Protein AF-A0A7K2QGF9-F1 (afdb_monomer)

Sequence (113 aa):
PLTTEHDIFTLRRNAKSIAEAAGLDNRDQVRLATALSELGRDLLRPTAMTATFAVQERPATLRVLLRWPDNRAPSPSSLAAVTRLLPQTRYEPAPSALEPASTAITGGRIEIA

Nearest PDB structures (foldseek):
  8qqi-assembly1_A  TM=4.134E-01  e=2.698E+00  Escherichia coli
  8j9t-assembly1_B  TM=3.572E-01  e=3.061E+00  Salmonella enterica subsp. enterica serovar Typhi str. CT18
  4bwp-assembly1_A  TM=4.134E-01  e=5.396E+00  Drosophila melanogaster
  4tma-assembly2_E  TM=3.035E-01  e=2.097E+00  Escherichia coli str. K-12 substr. MC4100
  9ggq-assembly1_A  TM=3.309E-01  e=3.471E+00  Escherichia coli

Foldseek 3Di:
DQADLVVLVVQLVVLLVVCVVLVHDPLLSNLRSVLSSLQSVQPHDNFDKDWDWDFDVVVGDIKIKIWTQDQDDGDPVSQVVSCVSQVQKDKDGFPPPPDDDDPDRRGIMIMGD

pLDDT: mean 90.6, std 12.35, range [49.34, 98.25]

Mean predicted aligned error: 5.03 Å

Structure (mmCIF, N/CA/C/O backbone):
data_AF-A0A7K2QGF9-F1
#
_entry.id   AF-A0A7K2QGF9-F1
#
loop_
_atom_site.group_PDB
_atom_site.id
_atom_site.type_symbol
_atom_site.label_atom_id
_atom_site.label_alt_id
_atom_site.label_comp_id
_atom_site.label_asym_id
_atom_site.label_entity_id
_atom_site.label_seq_id
_atom_site.pdbx_PDB_ins_code
_atom_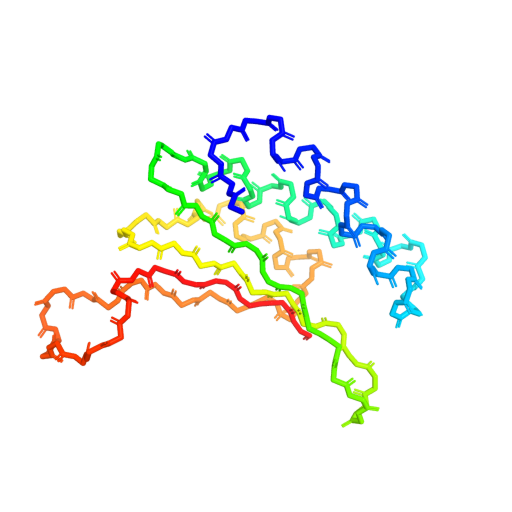site.Cartn_x
_atom_site.Cartn_y
_atom_site.Cartn_z
_atom_site.occupancy
_atom_site.B_iso_or_equiv
_atom_site.auth_seq_id
_atom_site.auth_comp_id
_atom_site.auth_asym_id
_atom_site.auth_atom_id
_atom_site.pdbx_PDB_model_num
ATOM 1 N N . PRO A 1 1 ? -0.804 -5.669 -8.290 1.00 87.75 1 PRO A N 1
ATOM 2 C CA . PRO A 1 1 ? 0.485 -5.200 -8.857 1.00 87.75 1 PRO A CA 1
ATOM 3 C C . PRO A 1 1 ? 0.343 -3.721 -9.229 1.00 87.75 1 PRO A C 1
ATOM 5 O O . PRO A 1 1 ? -0.771 -3.297 -9.512 1.00 87.75 1 PRO A O 1
ATOM 8 N N . LEU A 1 2 ? 1.428 -2.954 -9.165 1.00 93.50 2 LEU A N 1
ATOM 9 C CA . LEU A 1 2 ? 1.482 -1.517 -9.418 1.00 93.50 2 LEU A CA 1
ATOM 10 C C . LEU A 1 2 ? 2.503 -1.284 -10.531 1.00 93.50 2 LEU A C 1
ATOM 12 O O . LEU A 1 2 ? 3.693 -1.558 -10.345 1.00 93.50 2 LEU A O 1
ATOM 16 N N . THR A 1 3 ? 2.019 -0.839 -11.685 1.00 93.00 3 THR A N 1
ATOM 17 C CA . THR A 1 3 ? 2.804 -0.672 -12.921 1.00 93.00 3 THR A CA 1
ATOM 18 C C . THR A 1 3 ? 2.545 0.664 -13.612 1.00 93.00 3 THR A C 1
ATOM 20 O O . THR A 1 3 ? 3.372 1.123 -14.393 1.00 93.00 3 THR A O 1
ATOM 23 N N . THR A 1 4 ? 1.423 1.314 -13.298 1.00 95.19 4 THR A N 1
ATOM 24 C CA . THR A 1 4 ? 0.993 2.586 -13.884 1.00 95.19 4 THR A CA 1
ATOM 25 C C . THR A 1 4 ? 0.607 3.601 -12.809 1.00 95.19 4 THR A C 1
ATOM 27 O O . THR A 1 4 ? 0.354 3.247 -11.657 1.00 95.19 4 THR A O 1
ATOM 30 N N . GLU A 1 5 ? 0.499 4.878 -13.182 1.00 94.12 5 GLU A N 1
ATOM 31 C CA . GLU A 1 5 ? -0.021 5.913 -12.278 1.00 94.12 5 GLU A CA 1
ATOM 32 C C . GLU A 1 5 ? -1.472 5.641 -11.865 1.00 94.12 5 GLU A C 1
ATOM 34 O O . GLU A 1 5 ? -1.849 5.891 -10.719 1.00 94.12 5 GLU A O 1
ATOM 39 N N . HIS A 1 6 ? -2.278 5.068 -12.767 1.00 96.00 6 HIS A N 1
ATOM 40 C CA . HIS A 1 6 ? -3.652 4.661 -12.476 1.00 96.00 6 HIS A CA 1
ATOM 41 C C . HIS A 1 6 ? -3.721 3.656 -11.315 1.00 96.00 6 HIS A C 1
ATOM 43 O O . HIS A 1 6 ? -4.578 3.776 -10.432 1.00 96.00 6 HIS A O 1
ATOM 49 N N . ASP A 1 7 ? -2.768 2.722 -11.252 1.00 96.62 7 ASP A N 1
ATOM 50 C CA . ASP A 1 7 ? -2.671 1.759 -10.153 1.00 96.62 7 ASP A CA 1
ATOM 51 C C . ASP A 1 7 ? -2.420 2.455 -8.809 1.00 96.62 7 ASP A C 1
ATOM 53 O O . ASP A 1 7 ? -2.888 1.981 -7.775 1.00 96.62 7 ASP A O 1
ATOM 57 N N . ILE A 1 8 ? -1.741 3.608 -8.802 1.00 96.88 8 ILE A N 1
ATOM 58 C CA . ILE A 1 8 ? -1.486 4.384 -7.581 1.00 96.88 8 ILE A CA 1
ATOM 59 C C . ILE A 1 8 ? -2.757 5.080 -7.082 1.00 96.88 8 ILE A C 1
ATOM 61 O O . ILE A 1 8 ? -3.009 5.120 -5.875 1.00 96.88 8 ILE A O 1
ATOM 65 N N . PHE A 1 9 ? -3.606 5.581 -7.982 1.00 96.50 9 PHE A N 1
ATOM 66 C CA . PHE A 1 9 ? -4.921 6.106 -7.595 1.00 96.50 9 PHE A CA 1
ATOM 67 C C . PHE A 1 9 ? -5.813 5.004 -7.012 1.00 96.50 9 PHE A C 1
ATOM 69 O O . PHE A 1 9 ? -6.460 5.209 -5.979 1.00 96.50 9 PHE A O 1
ATOM 76 N N . THR A 1 10 ? -5.791 3.818 -7.624 1.00 97.19 10 THR A N 1
ATOM 77 C CA . THR A 1 10 ? -6.499 2.638 -7.113 1.00 97.19 10 THR A CA 1
ATOM 78 C C . THR A 1 10 ? -5.948 2.206 -5.753 1.00 97.19 10 THR A C 1
ATOM 80 O O . THR A 1 10 ? -6.721 2.000 -4.818 1.00 97.19 10 THR A O 1
ATOM 83 N N . LEU A 1 11 ? -4.621 2.174 -5.587 1.00 97.69 11 LEU A N 1
ATOM 84 C CA . LEU A 1 11 ? -3.958 1.897 -4.311 1.00 97.69 11 LEU A CA 1
ATOM 85 C C . LEU A 1 11 ? -4.400 2.874 -3.220 1.00 97.69 11 LEU A C 1
ATOM 87 O O . LEU A 1 11 ? -4.737 2.445 -2.121 1.00 97.69 11 LEU A O 1
ATOM 91 N N . ARG A 1 12 ? -4.450 4.177 -3.522 1.00 98.19 12 ARG A N 1
ATOM 92 C CA . ARG A 1 12 ? -4.901 5.214 -2.583 1.00 98.19 12 ARG A CA 1
ATOM 93 C C . ARG A 1 12 ? -6.336 4.971 -2.118 1.00 98.19 12 ARG A C 1
ATOM 95 O O . ARG A 1 12 ? -6.620 5.102 -0.928 1.00 98.19 12 ARG A O 1
ATOM 102 N N . ARG A 1 13 ? -7.243 4.640 -3.042 1.00 97.75 13 ARG A N 1
ATOM 103 C CA . ARG A 1 13 ? -8.651 4.356 -2.724 1.00 97.75 13 ARG A CA 1
ATOM 104 C C . ARG A 1 13 ? -8.780 3.089 -1.878 1.00 97.75 13 ARG A C 1
ATOM 106 O O . ARG A 1 13 ? -9.463 3.115 -0.857 1.00 97.75 13 ARG A O 1
ATOM 113 N N . ASN A 1 14 ? -8.076 2.027 -2.263 1.00 97.62 14 ASN A N 1
ATOM 114 C CA . ASN A 1 14 ? -8.077 0.757 -1.542 1.00 97.62 14 ASN A CA 1
ATOM 115 C C . ASN A 1 14 ? -7.500 0.917 -0.135 1.00 97.62 14 ASN A C 1
ATOM 117 O O . ASN A 1 14 ? -8.084 0.416 0.814 1.00 97.62 14 ASN A O 1
ATOM 121 N N . ALA A 1 15 ? -6.417 1.679 0.022 1.00 97.38 15 ALA A N 1
ATOM 122 C CA . ALA A 1 15 ? -5.817 1.954 1.321 1.00 97.38 15 ALA A CA 1
ATOM 123 C C . ALA A 1 15 ? -6.805 2.601 2.295 1.00 97.38 15 ALA A C 1
ATOM 125 O O . ALA A 1 15 ? -6.880 2.177 3.442 1.00 97.38 15 ALA A O 1
ATOM 126 N N . LYS A 1 16 ? -7.591 3.586 1.835 1.00 97.38 16 LYS A N 1
ATOM 127 C CA . LYS A 1 16 ? -8.639 4.196 2.665 1.00 97.38 16 LYS A CA 1
ATOM 128 C C . LYS A 1 16 ? -9.709 3.183 3.056 1.00 97.38 16 LYS A C 1
ATOM 130 O O . LYS A 1 16 ? -10.003 3.057 4.234 1.00 97.38 16 LYS A O 1
ATOM 135 N N . SER A 1 17 ? -10.244 2.451 2.079 1.00 97.62 17 SER A N 1
ATOM 136 C CA . SER A 1 17 ? -11.324 1.485 2.313 1.00 97.62 17 SER A CA 1
ATOM 137 C C . SER A 1 17 ? -10.893 0.331 3.226 1.00 97.62 17 SER A C 1
ATOM 139 O O . SER A 1 17 ? -11.651 -0.079 4.096 1.00 97.62 17 SER A O 1
ATOM 141 N N . ILE A 1 18 ? -9.662 -0.162 3.073 1.00 96.75 18 ILE A N 1
ATOM 142 C CA . ILE A 1 18 ? -9.104 -1.223 3.918 1.00 96.75 18 ILE A CA 1
ATOM 143 C C . ILE A 1 18 ? -8.803 -0.693 5.324 1.00 96.75 18 ILE A C 1
ATOM 145 O O . ILE A 1 18 ? -9.092 -1.381 6.295 1.00 96.75 18 ILE A O 1
ATOM 149 N N . ALA A 1 19 ? -8.256 0.520 5.453 1.00 95.94 19 ALA A N 1
ATOM 150 C CA . ALA A 1 19 ? -8.029 1.153 6.752 1.00 95.94 19 ALA A CA 1
ATOM 151 C C . ALA A 1 19 ? -9.339 1.386 7.514 1.00 95.94 19 ALA A C 1
ATOM 153 O O . ALA A 1 19 ? -9.413 1.086 8.701 1.00 95.94 19 ALA A O 1
ATOM 154 N N . GLU A 1 20 ? -10.380 1.848 6.824 1.00 96.31 20 GLU A N 1
ATOM 155 C CA . GLU A 1 20 ? -11.725 1.978 7.381 1.00 96.31 20 GLU A CA 1
ATOM 156 C C . GLU A 1 20 ? -12.270 0.624 7.854 1.00 96.31 20 GLU A C 1
ATOM 158 O O . GLU A 1 20 ? -12.684 0.499 9.004 1.00 96.31 20 GLU A O 1
ATOM 163 N N . ALA A 1 21 ? -12.184 -0.416 7.017 1.00 94.56 21 ALA A N 1
ATOM 164 C CA . ALA A 1 21 ? -12.611 -1.769 7.378 1.00 94.56 21 ALA A CA 1
ATOM 165 C C . ALA A 1 21 ? -11.797 -2.376 8.538 1.00 94.56 21 ALA A C 1
ATOM 167 O O . ALA A 1 21 ? -12.314 -3.197 9.291 1.00 94.56 21 ALA A O 1
ATOM 168 N N . ALA A 1 22 ? -10.537 -1.965 8.698 1.00 93.69 22 ALA A N 1
ATOM 169 C CA . ALA A 1 22 ? -9.671 -2.353 9.809 1.00 93.69 22 ALA A CA 1
ATOM 170 C C . ALA A 1 22 ? -9.889 -1.509 11.084 1.00 93.69 22 ALA A C 1
ATOM 172 O O . ALA A 1 22 ? -9.218 -1.748 12.086 1.00 93.69 22 ALA A O 1
ATOM 173 N N . GLY A 1 23 ? -10.815 -0.542 11.069 1.00 94.31 23 GLY A N 1
ATOM 174 C CA . GLY A 1 23 ? -11.183 0.269 12.232 1.00 94.31 23 GLY A CA 1
ATOM 175 C C . GLY A 1 23 ? -10.286 1.482 12.495 1.00 94.31 23 GLY A C 1
ATOM 176 O O . GLY A 1 23 ? -10.358 2.056 13.581 1.00 94.31 23 GLY A O 1
ATOM 177 N N . LEU A 1 24 ? -9.445 1.889 11.536 1.00 94.62 24 LEU A N 1
ATOM 178 C CA . LEU A 1 24 ? -8.635 3.105 11.661 1.00 94.62 24 LEU A CA 1
ATOM 179 C C . LEU A 1 24 ? -9.524 4.347 11.542 1.00 94.62 24 LEU A C 1
ATOM 181 O O . LEU A 1 24 ? -10.462 4.386 10.740 1.00 94.62 24 LEU A O 1
ATOM 185 N N . ASP A 1 25 ? -9.183 5.399 12.285 1.00 96.44 25 ASP A N 1
ATOM 186 C CA . ASP A 1 25 ? -9.875 6.679 12.180 1.00 96.44 25 ASP A CA 1
ATOM 187 C C . ASP A 1 25 ? -9.618 7.372 10.825 1.00 96.44 25 ASP A C 1
ATOM 189 O O . ASP A 1 25 ? -8.713 7.020 10.061 1.00 96.44 25 ASP A O 1
ATOM 193 N N . ASN A 1 26 ? -10.415 8.395 10.501 1.00 96.69 26 ASN A N 1
ATOM 194 C CA . ASN A 1 26 ? -10.294 9.096 9.221 1.00 96.69 26 ASN A CA 1
ATOM 195 C C . ASN A 1 26 ? -8.907 9.732 9.006 1.00 96.69 26 ASN A C 1
ATOM 197 O O . ASN A 1 26 ? -8.410 9.790 7.877 1.00 96.69 26 ASN A O 1
ATOM 201 N N . ARG A 1 27 ? -8.261 10.197 10.080 1.00 96.88 27 ARG A N 1
ATOM 202 C CA . ARG A 1 27 ? -6.945 10.833 10.009 1.00 96.88 27 ARG A CA 1
ATOM 203 C C . ARG A 1 27 ? -5.887 9.805 9.620 1.00 96.88 27 ARG A C 1
ATOM 205 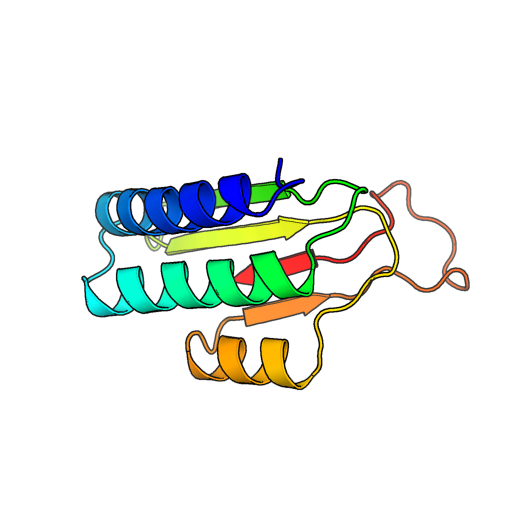O O . ARG A 1 27 ? -5.070 10.084 8.739 1.00 96.88 27 ARG A O 1
ATOM 212 N N . ASP A 1 28 ? -5.932 8.623 10.212 1.00 96.19 28 ASP A N 1
ATOM 213 C CA . ASP A 1 28 ? -5.015 7.526 9.931 1.00 96.19 28 ASP A CA 1
ATOM 214 C C . ASP A 1 28 ? -5.284 6.895 8.561 1.00 96.19 28 ASP A C 1
ATOM 216 O O . ASP A 1 28 ? -4.336 6.627 7.819 1.00 96.19 28 ASP A O 1
ATOM 220 N N . GLN A 1 29 ? -6.547 6.807 8.131 1.00 97.50 29 GLN A N 1
ATOM 221 C CA . GLN A 1 29 ? -6.898 6.453 6.748 1.00 97.50 29 GLN A CA 1
ATOM 222 C C . GLN A 1 29 ? -6.256 7.416 5.732 1.00 97.50 29 GLN A C 1
ATOM 224 O O . GLN A 1 29 ? -5.678 6.991 4.725 1.00 97.50 29 GLN A O 1
ATOM 229 N N . VAL A 1 30 ? -6.337 8.733 5.971 1.00 97.88 30 VAL A N 1
ATOM 230 C CA . VAL A 1 30 ? -5.750 9.753 5.083 1.00 97.88 30 VAL A CA 1
ATOM 231 C C . VAL A 1 30 ? -4.222 9.696 5.095 1.00 97.88 30 VAL A C 1
ATOM 233 O O . VAL A 1 30 ? -3.610 9.825 4.028 1.00 97.88 30 VAL A O 1
ATOM 236 N N . ARG A 1 31 ? -3.602 9.475 6.260 1.00 97.75 31 ARG A N 1
ATOM 237 C CA . ARG A 1 31 ? -2.147 9.298 6.393 1.00 97.75 31 ARG A CA 1
ATOM 238 C C . ARG A 1 31 ? -1.661 8.086 5.610 1.00 97.75 31 ARG A C 1
ATOM 240 O O . ARG A 1 31 ? -0.763 8.246 4.785 1.00 97.75 31 ARG A O 1
ATOM 247 N N . LEU A 1 32 ? -2.294 6.923 5.787 1.00 98.06 32 LEU A N 1
ATOM 248 C CA . LEU A 1 32 ? -1.939 5.696 5.072 1.00 98.06 32 LEU A CA 1
ATOM 249 C C . LEU A 1 32 ? -2.070 5.869 3.559 1.00 98.06 32 LEU A C 1
ATOM 251 O O . LEU A 1 32 ? -1.132 5.604 2.809 1.00 98.06 32 LEU A O 1
ATOM 255 N N . ALA A 1 33 ? -3.209 6.382 3.100 1.00 98.00 33 ALA A N 1
ATOM 256 C CA . ALA A 1 33 ? -3.447 6.602 1.679 1.00 98.00 33 ALA A CA 1
ATOM 257 C C . ALA A 1 33 ? -2.445 7.593 1.063 1.00 98.00 33 ALA A C 1
ATOM 259 O O . ALA A 1 33 ? -2.050 7.441 -0.094 1.00 98.00 33 ALA A O 1
ATOM 260 N N . THR A 1 34 ? -2.026 8.605 1.826 1.00 98.25 34 THR A N 1
ATOM 261 C CA . THR A 1 34 ? -1.010 9.574 1.399 1.00 98.25 34 THR A CA 1
ATOM 262 C C . THR A 1 34 ? 0.362 8.932 1.319 1.00 98.25 34 THR A C 1
ATOM 264 O O . THR A 1 34 ? 0.959 8.978 0.250 1.00 98.25 34 THR A O 1
ATOM 267 N N . ALA A 1 35 ? 0.803 8.242 2.371 1.00 98.12 35 ALA A N 1
ATOM 268 C CA . ALA A 1 35 ? 2.075 7.530 2.381 1.00 98.12 35 ALA A CA 1
ATOM 269 C C . ALA A 1 35 ? 2.211 6.552 1.203 1.00 98.12 35 ALA A C 1
ATOM 271 O O . ALA A 1 35 ? 3.209 6.573 0.487 1.00 98.12 35 ALA A O 1
ATOM 272 N N . LEU A 1 36 ? 1.176 5.749 0.944 1.00 98.19 36 LEU A N 1
ATOM 273 C CA . LEU A 1 36 ? 1.188 4.787 -0.160 1.00 98.19 36 LEU A CA 1
ATOM 274 C C . LEU A 1 36 ? 1.142 5.450 -1.541 1.00 98.19 36 LEU A C 1
ATOM 276 O O . LEU A 1 36 ? 1.679 4.891 -2.492 1.00 98.19 36 LEU A O 1
ATOM 280 N N . SER A 1 37 ? 0.539 6.636 -1.667 1.00 97.94 37 SER A N 1
ATOM 281 C CA . SER A 1 37 ? 0.581 7.393 -2.926 1.00 97.94 37 SER A CA 1
ATOM 282 C C . SER A 1 37 ? 1.976 7.957 -3.193 1.00 97.94 37 SER A C 1
ATOM 284 O O . SER A 1 37 ? 2.445 7.895 -4.325 1.00 97.94 37 SER A O 1
ATOM 286 N N . GLU A 1 38 ? 2.634 8.489 -2.161 1.00 98.06 38 GLU A N 1
ATOM 287 C CA . GLU A 1 38 ? 3.986 9.049 -2.266 1.00 98.06 38 GLU A CA 1
ATOM 288 C C . GLU A 1 38 ? 5.009 7.956 -2.599 1.00 98.06 38 GLU A C 1
ATOM 290 O O . GLU A 1 38 ? 5.671 8.040 -3.633 1.00 98.06 38 GLU A O 1
ATOM 295 N N . LEU A 1 39 ? 5.052 6.870 -1.813 1.00 97.62 39 LEU A N 1
ATOM 296 C CA . LEU A 1 39 ? 5.917 5.716 -2.100 1.00 97.62 39 LEU A CA 1
ATOM 297 C C . LEU A 1 39 ? 5.580 5.078 -3.448 1.00 97.62 39 LEU A C 1
ATOM 299 O 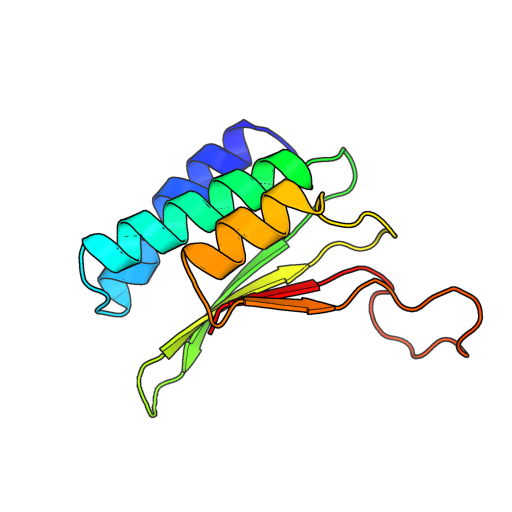O . LEU A 1 39 ? 6.472 4.698 -4.201 1.00 97.62 39 LEU A O 1
ATOM 303 N N . GLY A 1 40 ? 4.285 4.977 -3.755 1.00 96.44 40 GLY A N 1
ATOM 304 C CA . GLY A 1 40 ? 3.775 4.452 -5.012 1.00 96.44 40 GLY A CA 1
ATOM 305 C C . GLY A 1 40 ? 4.358 5.169 -6.223 1.00 96.44 40 GLY A C 1
ATOM 306 O O . GLY A 1 40 ? 4.849 4.504 -7.127 1.00 96.44 40 GLY A O 1
ATOM 307 N N . ARG A 1 41 ? 4.339 6.507 -6.221 1.00 96.44 41 ARG A N 1
ATOM 308 C CA . ARG A 1 41 ? 4.878 7.346 -7.307 1.00 96.44 41 ARG A CA 1
ATOM 309 C C . ARG A 1 41 ? 6.397 7.288 -7.382 1.00 96.44 41 ARG A C 1
ATOM 311 O O . ARG A 1 41 ? 6.948 7.110 -8.462 1.00 96.44 41 ARG A O 1
ATOM 318 N N . ASP A 1 42 ? 7.062 7.409 -6.240 1.00 97.12 42 ASP A N 1
ATOM 319 C CA . ASP A 1 42 ? 8.524 7.434 -6.139 1.00 97.12 42 ASP A CA 1
ATOM 320 C C . ASP A 1 42 ? 9.156 6.124 -6.657 1.00 97.12 42 ASP A C 1
ATOM 322 O O . ASP A 1 42 ? 10.132 6.132 -7.418 1.00 97.12 42 ASP A O 1
ATOM 326 N N . LEU A 1 43 ? 8.523 4.988 -6.341 1.00 95.56 43 LEU A N 1
ATOM 327 C CA . LEU A 1 43 ? 8.975 3.643 -6.710 1.00 95.56 43 LEU A CA 1
ATOM 328 C C . LEU A 1 43 ? 8.376 3.109 -8.024 1.00 95.56 43 LEU A C 1
ATOM 330 O O . LEU A 1 43 ? 8.718 1.994 -8.426 1.00 95.56 43 LEU A O 1
ATOM 334 N N . LEU A 1 44 ? 7.494 3.853 -8.704 1.00 95.06 44 LEU A N 1
ATOM 335 C CA . LEU A 1 44 ? 6.826 3.374 -9.918 1.00 95.06 44 LEU A CA 1
ATOM 336 C C . LEU A 1 44 ? 7.823 3.203 -11.068 1.00 95.06 44 LEU A C 1
ATOM 338 O O . LEU A 1 44 ? 8.490 4.154 -11.470 1.00 95.06 44 LEU A O 1
ATOM 342 N N . ARG A 1 45 ? 7.917 1.996 -11.624 1.00 92.19 45 ARG A N 1
ATOM 343 C CA . ARG A 1 45 ? 8.761 1.653 -12.780 1.00 92.19 45 ARG A CA 1
ATOM 344 C C . ARG A 1 45 ? 8.050 0.580 -13.619 1.00 92.19 45 ARG A C 1
ATOM 346 O O . ARG A 1 45 ? 7.106 -0.029 -13.113 1.00 92.19 45 ARG A O 1
ATOM 353 N N . PRO A 1 46 ? 8.522 0.278 -14.846 1.00 88.19 46 PRO A N 1
ATOM 354 C CA . PRO A 1 46 ? 7.985 -0.832 -15.640 1.00 88.19 46 PRO A CA 1
ATOM 355 C C . PRO A 1 46 ? 8.007 -2.179 -14.897 1.00 88.19 46 PRO A C 1
ATOM 357 O O . PRO A 1 46 ? 7.084 -2.979 -15.025 1.00 88.19 46 PRO A O 1
ATOM 360 N N . THR A 1 47 ? 9.030 -2.415 -14.069 1.00 90.06 47 THR A N 1
ATOM 361 C CA . THR A 1 47 ? 9.093 -3.579 -13.177 1.00 90.06 47 THR A CA 1
ATOM 362 C C . THR A 1 47 ? 8.088 -3.433 -12.032 1.00 90.06 47 THR A C 1
ATOM 364 O O . THR A 1 47 ? 8.211 -2.527 -11.201 1.00 90.06 47 THR A O 1
ATOM 367 N N . ALA A 1 48 ? 7.122 -4.350 -11.950 1.00 90.19 48 ALA A N 1
ATOM 368 C CA . ALA A 1 48 ? 5.989 -4.253 -11.033 1.00 90.19 48 ALA A CA 1
ATOM 369 C C . ALA A 1 48 ? 6.383 -4.210 -9.543 1.00 90.19 48 ALA A C 1
ATOM 371 O O . ALA A 1 48 ? 7.253 -4.948 -9.079 1.00 90.19 48 ALA A O 1
ATOM 372 N N . MET A 1 49 ? 5.675 -3.376 -8.778 1.00 94.75 49 MET A N 1
ATOM 373 C CA . MET A 1 49 ? 5.636 -3.410 -7.310 1.00 94.75 49 MET A CA 1
ATOM 374 C C . MET A 1 49 ? 4.334 -4.070 -6.841 1.00 94.75 49 MET A C 1
ATOM 376 O O . MET A 1 49 ? 3.311 -3.990 -7.514 1.00 94.75 49 MET A O 1
ATOM 380 N N . THR A 1 50 ? 4.329 -4.708 -5.676 1.00 96.12 50 THR A N 1
ATOM 381 C CA . THR A 1 50 ? 3.113 -5.249 -5.053 1.00 96.12 50 THR A CA 1
ATOM 382 C C . THR A 1 50 ? 2.880 -4.582 -3.708 1.00 96.12 50 THR A C 1
ATOM 384 O O . THR A 1 50 ? 3.821 -4.432 -2.936 1.00 96.12 50 THR A O 1
ATOM 387 N N . ALA A 1 51 ? 1.629 -4.206 -3.438 1.00 97.06 51 ALA A N 1
ATOM 388 C CA . ALA A 1 51 ? 1.158 -3.791 -2.124 1.00 97.06 51 ALA A CA 1
ATOM 389 C C . ALA A 1 51 ? 0.272 -4.894 -1.541 1.00 97.06 51 ALA A C 1
ATOM 391 O O . ALA A 1 51 ? -0.729 -5.266 -2.156 1.00 97.06 51 ALA A O 1
ATOM 392 N N . THR A 1 52 ? 0.633 -5.393 -0.365 1.00 97.50 52 THR A N 1
ATOM 393 C CA . THR A 1 52 ? -0.139 -6.392 0.376 1.00 97.50 52 THR A CA 1
ATOM 394 C C . THR A 1 52 ? -0.649 -5.771 1.665 1.00 97.50 52 THR A C 1
ATOM 396 O O . THR A 1 52 ? 0.131 -5.197 2.420 1.00 97.50 52 THR A O 1
ATOM 399 N N . PHE A 1 53 ? -1.945 -5.916 1.925 1.00 96.75 53 PHE A N 1
ATOM 400 C CA . PHE A 1 53 ? -2.586 -5.497 3.168 1.00 96.75 53 PHE A CA 1
ATOM 401 C C . PHE A 1 53 ? -2.893 -6.739 4.001 1.00 96.75 53 PHE A C 1
ATOM 403 O O . PHE A 1 53 ? -3.405 -7.724 3.471 1.00 96.75 53 PHE A O 1
ATOM 410 N N . ALA A 1 54 ? -2.577 -6.700 5.288 1.00 95.62 54 ALA A N 1
ATOM 411 C CA . ALA A 1 54 ? -2.877 -7.772 6.225 1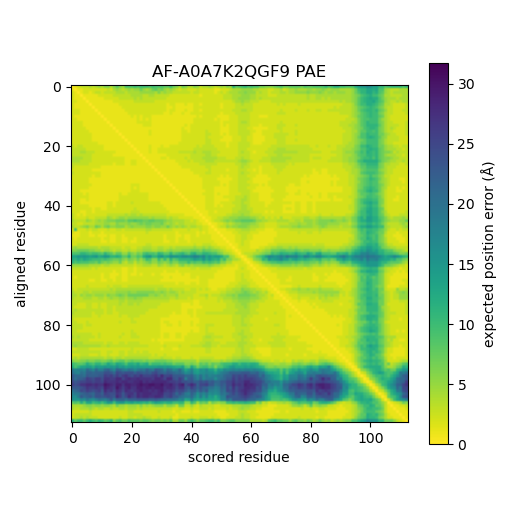.00 95.62 54 ALA A CA 1
ATOM 412 C C . ALA A 1 54 ? -3.392 -7.176 7.532 1.00 95.62 54 ALA A C 1
ATOM 414 O O . ALA A 1 54 ? -2.785 -6.253 8.068 1.00 95.62 54 ALA A O 1
ATOM 415 N N . VAL A 1 55 ? -4.483 -7.725 8.058 1.00 92.06 55 VAL A N 1
ATOM 416 C CA . VAL A 1 55 ? -4.975 -7.396 9.397 1.00 92.06 55 VAL A CA 1
ATOM 417 C C . VAL A 1 55 ? -4.499 -8.491 10.343 1.00 92.06 55 VAL A C 1
ATOM 419 O O . VAL A 1 55 ? -4.753 -9.669 10.103 1.00 92.06 55 VAL A O 1
ATOM 422 N N . GLN A 1 56 ? -3.765 -8.118 11.386 1.00 88.50 56 GLN A N 1
ATOM 423 C CA . GLN A 1 56 ? -3.441 -9.027 12.486 1.00 88.50 56 GLN A CA 1
ATOM 424 C C . GLN A 1 56 ? -4.524 -8.887 13.546 1.00 88.50 56 GLN A C 1
ATOM 426 O O . GLN A 1 56 ? -4.902 -7.767 13.848 1.00 88.50 56 GLN A O 1
ATOM 431 N N . GLU A 1 57 ? -5.032 -9.984 14.104 1.00 81.62 57 GLU A N 1
ATOM 432 C CA . GLU A 1 57 ? -6.235 -9.942 14.950 1.00 81.62 57 GLU A CA 1
ATOM 433 C C . GLU A 1 57 ? -5.972 -9.550 16.415 1.00 81.62 57 GLU A C 1
ATOM 435 O O . GLU A 1 57 ? -6.909 -9.180 17.121 1.00 81.62 57 GLU A O 1
ATOM 440 N N . ARG A 1 58 ? -4.730 -9.654 16.918 1.00 79.88 58 ARG A N 1
ATOM 441 C CA . ARG A 1 58 ? -4.422 -9.459 18.351 1.00 79.88 58 ARG A CA 1
ATOM 442 C C . ARG A 1 58 ? -3.035 -8.835 18.589 1.00 79.88 58 ARG A C 1
ATOM 444 O O . ARG A 1 58 ? -2.053 -9.575 18.594 1.00 79.88 58 ARG A O 1
ATOM 451 N N . PRO A 1 59 ? -2.948 -7.519 18.863 1.00 79.38 59 PRO A N 1
ATOM 452 C CA . PRO A 1 59 ? -4.005 -6.514 18.691 1.00 79.38 59 PRO A CA 1
ATOM 453 C C . PRO A 1 59 ? -4.379 -6.324 17.211 1.00 79.38 59 PRO A C 1
ATOM 455 O O . PRO A 1 59 ? -3.568 -6.611 16.329 1.00 79.38 59 PRO A O 1
ATOM 458 N N . ALA A 1 60 ? -5.594 -5.820 16.956 1.00 83.50 60 ALA A N 1
ATOM 459 C CA . ALA A 1 60 ? -6.058 -5.454 15.619 1.00 83.50 60 ALA A CA 1
ATOM 460 C C . ALA A 1 60 ? -5.120 -4.404 14.996 1.00 83.50 60 ALA A C 1
ATOM 462 O O . ALA A 1 60 ? -5.163 -3.237 15.379 1.00 83.50 60 ALA A O 1
ATOM 463 N N . THR A 1 61 ? -4.245 -4.815 14.076 1.00 90.38 61 THR A N 1
ATOM 464 C CA . THR A 1 61 ? -3.286 -3.914 13.412 1.00 90.38 61 THR A CA 1
ATOM 465 C C . THR A 1 61 ? -3.297 -4.133 11.908 1.00 90.38 61 THR A C 1
ATOM 467 O O . THR A 1 61 ? -3.229 -5.267 11.426 1.00 90.38 61 THR A O 1
ATOM 470 N N . LEU A 1 62 ? -3.395 -3.036 11.155 1.00 95.19 62 LEU A N 1
ATOM 471 C CA . LEU A 1 62 ? -3.285 -3.060 9.703 1.00 95.19 62 LEU A CA 1
ATOM 472 C C . LEU A 1 62 ? -1.814 -2.943 9.309 1.00 95.19 62 LEU A C 1
ATOM 474 O O . LEU A 1 62 ? -1.221 -1.874 9.416 1.00 95.19 62 LEU A O 1
ATOM 478 N N . ARG A 1 63 ? -1.255 -4.032 8.788 1.00 96.00 63 ARG A N 1
ATOM 479 C CA . ARG A 1 63 ? 0.073 -4.051 8.184 1.00 96.00 63 ARG A CA 1
ATOM 480 C C . ARG A 1 63 ? -0.028 -3.880 6.675 1.00 96.00 63 ARG A C 1
ATOM 482 O O . ARG A 1 63 ? -0.779 -4.598 6.012 1.00 96.00 63 ARG A O 1
ATOM 489 N N . VAL A 1 64 ? 0.788 -2.990 6.123 1.00 97.56 64 VAL A N 1
ATOM 490 C CA . VAL A 1 64 ? 0.971 -2.835 4.678 1.00 97.56 64 VAL A CA 1
ATOM 491 C C . VAL A 1 64 ? 2.409 -3.143 4.301 1.00 97.56 64 VAL A C 1
ATOM 493 O O . VAL A 1 64 ? 3.342 -2.632 4.911 1.00 97.56 64 VAL A O 1
ATOM 496 N N . LEU A 1 65 ? 2.578 -3.977 3.279 1.00 97.12 65 LEU A N 1
ATOM 497 C CA . LEU A 1 65 ? 3.870 -4.396 2.761 1.00 97.12 65 LEU A CA 1
ATOM 498 C C . LEU A 1 65 ? 3.970 -4.040 1.278 1.00 97.12 65 LEU A C 1
ATOM 500 O O . LEU A 1 65 ? 3.252 -4.604 0.450 1.00 97.12 65 LEU A O 1
ATOM 504 N N . LEU A 1 66 ? 4.878 -3.125 0.948 1.00 96.88 66 LEU A N 1
ATOM 505 C CA . LEU A 1 66 ? 5.310 -2.858 -0.419 1.00 96.88 66 LEU A CA 1
ATOM 506 C C . LEU A 1 66 ? 6.533 -3.718 -0.731 1.00 96.88 66 LEU A C 1
ATOM 508 O O . LEU A 1 66 ? 7.493 -3.721 0.037 1.00 96.88 66 LEU A O 1
ATOM 512 N N . ARG A 1 67 ? 6.509 -4.437 -1.855 1.00 95.56 67 ARG A N 1
ATOM 513 C CA . ARG A 1 67 ? 7.635 -5.248 -2.341 1.00 95.56 67 ARG A CA 1
ATOM 514 C C . ARG A 1 67 ? 7.847 -5.071 -3.827 1.00 95.56 67 ARG A C 1
ATOM 516 O O . ARG A 1 67 ? 6.886 -5.057 -4.597 1.00 95.56 67 ARG A O 1
ATOM 523 N N . TRP A 1 68 ? 9.103 -5.012 -4.229 1.00 94.25 68 TRP A N 1
ATOM 524 C CA . TRP A 1 68 ? 9.522 -4.977 -5.624 1.00 94.25 68 TRP A CA 1
ATOM 525 C C . TRP A 1 68 ? 10.764 -5.855 -5.810 1.00 94.25 68 TRP A C 1
ATOM 527 O O . TRP A 1 68 ? 11.400 -6.189 -4.815 1.00 94.25 68 TRP A O 1
ATOM 537 N N . PRO A 1 69 ? 11.079 -6.298 -7.039 1.00 90.75 69 PRO A N 1
ATOM 538 C CA . PRO A 1 69 ? 12.129 -7.293 -7.265 1.00 90.75 69 PRO A CA 1
ATOM 539 C C . PRO A 1 69 ? 13.497 -6.710 -7.654 1.00 90.75 69 PRO A C 1
ATOM 541 O O . PRO A 1 69 ? 14.454 -7.467 -7.729 1.00 90.75 69 PRO A O 1
ATOM 544 N N . ASP A 1 70 ? 13.597 -5.411 -7.944 1.00 88.69 70 ASP A N 1
ATOM 545 C CA . ASP A 1 70 ? 14.846 -4.758 -8.353 1.00 88.69 70 ASP A CA 1
ATOM 546 C C . ASP A 1 70 ? 15.505 -3.971 -7.199 1.00 88.69 70 ASP A C 1
ATOM 548 O O . ASP A 1 70 ? 15.019 -3.939 -6.065 1.00 88.69 70 ASP A O 1
ATOM 552 N N . ASN A 1 71 ? 16.646 -3.343 -7.490 1.00 88.94 71 ASN A N 1
ATOM 553 C CA . ASN A 1 71 ? 17.467 -2.612 -6.523 1.00 88.94 71 ASN A CA 1
ATOM 554 C C . ASN A 1 71 ? 17.042 -1.147 -6.326 1.00 88.94 71 ASN A C 1
ATOM 556 O O . ASN A 1 71 ? 17.802 -0.367 -5.745 1.00 88.94 71 ASN A O 1
ATOM 560 N N . ARG A 1 72 ? 15.864 -0.738 -6.821 1.00 91.31 72 ARG A N 1
ATOM 561 C CA . ARG A 1 72 ? 15.399 0.636 -6.603 1.00 91.31 72 ARG A CA 1
ATOM 562 C C . ARG A 1 72 ? 15.168 0.877 -5.114 1.00 91.31 72 ARG A C 1
ATOM 564 O O . ARG A 1 72 ? 14.743 -0.014 -4.380 1.00 91.31 72 ARG A O 1
ATOM 571 N N . ALA A 1 73 ? 15.421 2.106 -4.698 1.00 93.56 73 ALA A N 1
ATOM 572 C CA . ALA A 1 73 ? 15.205 2.580 -3.343 1.00 93.56 73 ALA A CA 1
ATOM 573 C C . ALA A 1 73 ? 14.252 3.780 -3.379 1.00 93.56 73 ALA A C 1
ATOM 575 O O . ALA A 1 73 ? 14.259 4.515 -4.373 1.00 93.56 73 ALA A O 1
ATOM 576 N N . PRO A 1 74 ? 13.451 4.002 -2.323 1.00 95.56 74 PRO A N 1
ATOM 577 C CA . PRO A 1 74 ? 12.721 5.250 -2.192 1.00 95.56 74 PRO A CA 1
ATOM 578 C C . PRO A 1 74 ? 13.717 6.409 -2.081 1.00 95.56 74 PRO A C 1
ATOM 580 O O . PRO A 1 74 ? 14.792 6.269 -1.487 1.00 95.56 74 PRO A O 1
ATOM 583 N N . SER A 1 75 ? 13.366 7.566 -2.629 1.00 96.88 75 SER A N 1
ATOM 584 C CA . SER A 1 75 ? 14.154 8.774 -2.426 1.00 96.88 75 SER A CA 1
ATOM 585 C C . SER A 1 75 ? 14.198 9.137 -0.930 1.00 96.88 75 SER A C 1
ATOM 587 O O . SER A 1 75 ? 13.211 8.934 -0.211 1.00 96.88 75 SER A O 1
ATOM 589 N N . PRO A 1 76 ? 15.313 9.702 -0.419 1.00 96.56 76 PRO A N 1
ATOM 590 C CA . PRO A 1 76 ? 15.425 10.050 1.000 1.00 96.56 76 PRO A CA 1
ATOM 591 C C . PRO A 1 76 ? 14.321 10.998 1.486 1.00 96.56 76 PRO A C 1
ATOM 593 O O . PRO A 1 76 ? 13.848 10.876 2.614 1.00 96.56 76 PRO A O 1
ATOM 596 N N . SER A 1 77 ? 13.880 11.924 0.630 1.00 97.06 77 SER A N 1
ATOM 597 C CA . SER A 1 77 ? 12.787 12.855 0.920 1.00 97.06 77 SER A CA 1
ATOM 598 C C . SER A 1 77 ? 11.431 12.156 1.023 1.00 97.06 77 SER A C 1
ATOM 600 O O . SER A 1 77 ? 10.684 12.437 1.960 1.00 97.06 77 SER A O 1
ATOM 602 N N . SER A 1 78 ? 11.127 11.234 0.104 1.00 97.06 78 SER A N 1
ATOM 603 C CA . SER A 1 78 ? 9.906 10.419 0.117 1.00 97.06 78 SER A CA 1
ATOM 604 C C . SER A 1 78 ? 9.836 9.564 1.382 1.00 97.06 78 SER A C 1
ATOM 606 O O . SER A 1 78 ? 8.862 9.642 2.136 1.00 97.06 78 SER A O 1
ATOM 608 N N . LEU A 1 79 ? 10.918 8.838 1.689 1.00 97.69 79 LEU A N 1
ATOM 609 C CA . LEU A 1 79 ? 10.997 8.012 2.891 1.00 97.69 79 LEU A CA 1
ATOM 610 C C . LEU A 1 79 ? 10.845 8.858 4.165 1.00 97.69 79 LEU A C 1
ATOM 612 O O . LEU A 1 79 ? 10.044 8.519 5.031 1.00 97.69 79 LEU A O 1
ATOM 616 N N . ALA A 1 80 ? 11.534 10.000 4.262 1.00 97.75 80 ALA A N 1
ATOM 617 C CA . ALA A 1 80 ? 11.417 10.894 5.415 1.00 97.75 80 ALA A CA 1
ATOM 618 C C . ALA A 1 80 ? 10.002 11.477 5.581 1.00 97.75 80 ALA A C 1
ATOM 620 O O . ALA A 1 80 ? 9.495 11.574 6.702 1.00 97.75 80 ALA A O 1
ATOM 621 N N . ALA A 1 81 ? 9.345 11.860 4.481 1.00 97.00 81 ALA A N 1
ATOM 622 C CA . ALA A 1 81 ? 7.976 12.366 4.510 1.00 97.00 81 ALA A CA 1
ATOM 623 C C . ALA A 1 81 ? 6.991 11.300 5.010 1.00 97.00 81 ALA A C 1
ATOM 625 O O . ALA A 1 81 ? 6.133 11.601 5.843 1.00 97.00 81 ALA A O 1
ATOM 626 N N . VAL A 1 82 ? 7.148 10.058 4.551 1.00 98.00 82 VAL A N 1
ATOM 627 C CA . VAL A 1 82 ? 6.312 8.924 4.957 1.00 98.00 82 VAL A CA 1
ATOM 628 C C . VAL A 1 82 ? 6.548 8.556 6.417 1.00 98.00 82 VAL A C 1
ATOM 630 O O . VAL A 1 82 ? 5.578 8.463 7.163 1.00 98.00 82 VAL A O 1
ATOM 633 N N . THR A 1 83 ? 7.800 8.446 6.866 1.00 97.81 83 THR A N 1
ATOM 634 C CA . THR A 1 83 ? 8.122 8.149 8.272 1.00 97.81 83 THR A CA 1
ATOM 635 C C . THR A 1 83 ? 7.598 9.231 9.219 1.00 97.81 83 THR A C 1
ATOM 637 O O . THR A 1 83 ? 7.161 8.931 10.324 1.00 97.81 83 THR A O 1
ATOM 640 N N . ARG A 1 84 ? 7.551 10.500 8.790 1.00 97.56 84 ARG A N 1
ATOM 641 C CA . ARG A 1 84 ? 6.914 11.569 9.578 1.00 97.56 84 ARG A CA 1
ATOM 642 C C . ARG A 1 84 ? 5.392 11.406 9.683 1.00 97.56 84 ARG A C 1
ATOM 644 O O . ARG A 1 84 ? 4.809 11.812 10.686 1.00 97.56 84 ARG A O 1
ATOM 651 N N . LEU A 1 85 ? 4.740 10.865 8.651 1.00 96.38 85 LEU A N 1
ATOM 652 C CA . LEU A 1 85 ? 3.296 10.603 8.654 1.00 96.38 85 LEU A CA 1
ATOM 653 C C . LEU A 1 85 ? 2.935 9.329 9.428 1.00 96.38 85 LEU A C 1
ATOM 655 O O . LEU A 1 85 ? 1.906 9.313 10.102 1.00 96.38 85 LEU A O 1
ATOM 659 N N . LEU A 1 86 ? 3.764 8.292 9.305 1.00 97.12 86 LEU A N 1
ATOM 660 C CA . LEU A 1 86 ? 3.583 6.948 9.852 1.00 97.12 86 LEU A CA 1
ATOM 661 C C . LEU A 1 86 ? 4.923 6.487 10.457 1.00 97.12 86 LEU A C 1
ATOM 663 O O . LEU A 1 86 ? 5.719 5.842 9.763 1.00 97.12 86 LEU A O 1
ATOM 667 N N . PRO A 1 87 ? 5.205 6.833 11.728 1.00 96.44 87 PRO A N 1
ATOM 668 C CA . PRO A 1 87 ? 6.487 6.553 12.387 1.00 96.44 87 PRO A CA 1
ATOM 669 C C . PRO A 1 87 ? 6.891 5.077 12.413 1.00 96.44 87 PRO A C 1
ATOM 671 O O . PRO A 1 87 ? 8.073 4.760 12.485 1.00 96.44 87 PRO A O 1
ATOM 674 N N . GLN A 1 88 ? 5.921 4.174 12.306 1.00 94.38 88 GLN A N 1
ATOM 675 C CA . GLN A 1 88 ? 6.117 2.730 12.209 1.00 94.38 88 GLN A CA 1
ATOM 676 C C . GLN A 1 88 ? 6.614 2.227 10.838 1.00 94.38 88 GLN A C 1
ATOM 678 O O . GLN A 1 88 ? 6.639 1.022 10.590 1.00 94.38 88 GLN A O 1
ATOM 683 N N . THR A 1 89 ? 6.984 3.124 9.922 1.00 97.44 89 THR A N 1
ATOM 684 C CA . THR A 1 89 ? 7.506 2.749 8.602 1.00 97.44 89 THR A CA 1
ATOM 685 C C . THR A 1 89 ? 8.908 2.152 8.724 1.00 97.44 89 THR A C 1
ATOM 687 O O . THR A 1 89 ? 9.822 2.784 9.252 1.00 97.44 89 THR A O 1
ATOM 690 N N . ARG A 1 90 ? 9.103 0.950 8.179 1.00 96.50 90 ARG A N 1
ATOM 691 C CA . ARG A 1 90 ? 10.393 0.257 8.097 1.00 96.50 90 ARG A CA 1
ATOM 692 C C . ARG A 1 90 ? 10.751 0.008 6.641 1.00 96.50 90 ARG A C 1
ATOM 694 O O . ARG A 1 90 ? 9.977 -0.606 5.914 1.00 96.50 90 ARG A O 1
ATOM 701 N N . TYR A 1 91 ? 11.924 0.471 6.224 1.00 95.62 91 TYR A N 1
ATOM 702 C CA . TYR A 1 91 ? 12.482 0.200 4.902 1.00 95.62 91 TYR A CA 1
ATOM 703 C C . TYR A 1 91 ? 13.628 -0.800 5.022 1.00 95.62 91 TYR A C 1
ATOM 705 O O . TYR A 1 91 ? 14.547 -0.598 5.813 1.00 95.62 91 TYR A O 1
ATOM 713 N N . GLU A 1 92 ? 13.584 -1.845 4.206 1.00 92.81 92 GLU A N 1
ATOM 714 C CA . GLU A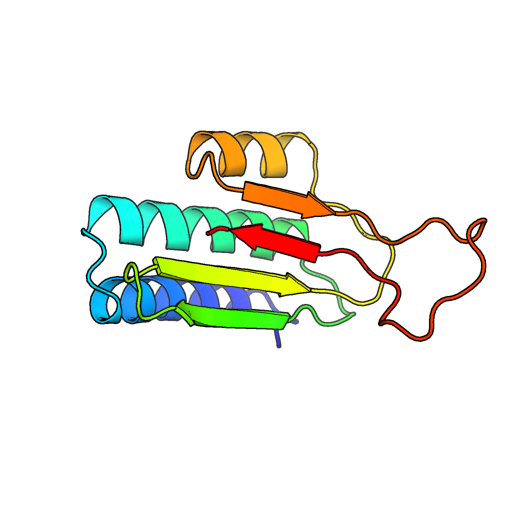 1 92 ? 14.678 -2.787 4.025 1.00 92.81 92 GLU A CA 1
ATOM 715 C C . GLU A 1 92 ? 15.103 -2.770 2.548 1.00 92.81 92 GLU A C 1
ATOM 717 O O . GLU A 1 92 ? 14.283 -3.063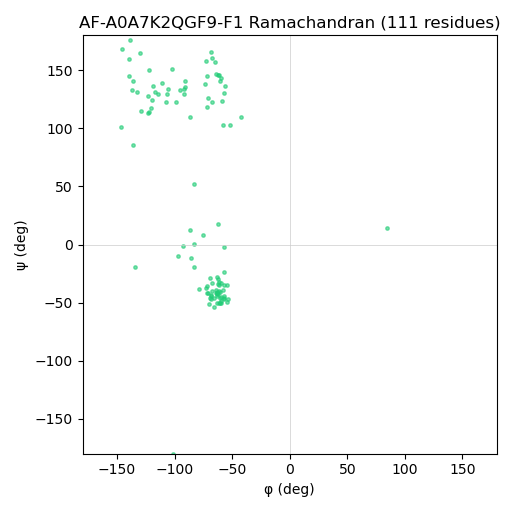 1.665 1.00 92.81 92 GLU A O 1
ATOM 722 N N . PRO A 1 93 ? 16.357 -2.382 2.252 1.00 87.12 93 PRO A N 1
ATOM 723 C CA . PRO A 1 93 ? 16.861 -2.367 0.888 1.00 87.12 93 PRO A CA 1
ATOM 724 C C . PRO A 1 93 ? 16.988 -3.787 0.336 1.00 87.12 93 PRO A C 1
ATOM 726 O O . PRO A 1 93 ? 17.067 -4.760 1.086 1.00 87.12 93 PRO A O 1
ATOM 729 N N . ALA A 1 94 ? 17.049 -3.899 -0.992 1.00 81.38 94 ALA A N 1
ATOM 730 C CA . ALA A 1 94 ? 17.457 -5.149 -1.618 1.00 81.38 94 ALA A CA 1
ATOM 731 C C . ALA A 1 94 ? 18.844 -5.552 -1.073 1.00 81.38 94 ALA A C 1
ATOM 733 O O . ALA A 1 94 ? 19.713 -4.677 -0.967 1.00 81.38 94 ALA A O 1
ATOM 734 N N . PRO A 1 95 ? 19.071 -6.831 -0.724 1.00 70.94 95 PRO A N 1
ATOM 735 C CA . PRO A 1 95 ? 20.393 -7.281 -0.313 1.00 70.94 95 PRO A CA 1
ATOM 736 C C . PRO A 1 95 ? 21.393 -6.973 -1.431 1.00 70.94 95 PRO A C 1
ATOM 738 O O . PRO A 1 95 ? 21.139 -7.246 -2.608 1.00 70.94 95 PRO A O 1
ATOM 741 N N . SER A 1 96 ? 22.517 -6.352 -1.072 1.00 63.38 96 SER A N 1
ATOM 742 C CA . SER A 1 96 ? 23.594 -6.100 -2.029 1.00 63.38 96 SER A CA 1
ATOM 743 C C . SER A 1 96 ? 24.089 -7.431 -2.589 1.00 63.38 96 SER A C 1
ATOM 745 O O . SER A 1 96 ? 24.225 -8.400 -1.849 1.00 63.38 96 SER A O 1
ATOM 747 N N . ALA A 1 97 ? 24.449 -7.459 -3.873 1.00 58.84 97 ALA A N 1
ATOM 748 C CA . ALA A 1 97 ? 24.953 -8.646 -4.581 1.00 58.84 97 ALA A CA 1
ATOM 749 C C . ALA A 1 97 ? 26.217 -9.304 -3.964 1.00 58.84 97 ALA A C 1
ATOM 751 O O . ALA A 1 97 ? 26.701 -10.305 -4.480 1.00 58.84 97 ALA A O 1
ATOM 752 N N . LEU A 1 98 ? 26.761 -8.735 -2.883 1.00 58.00 98 LEU A N 1
ATOM 753 C CA . LEU A 1 98 ? 27.876 -9.253 -2.089 1.00 58.00 98 LEU A CA 1
ATOM 754 C C . LEU A 1 98 ? 27.449 -10.244 -0.988 1.00 58.00 98 LEU A C 1
ATOM 756 O O . LEU A 1 98 ? 28.321 -10.899 -0.423 1.00 58.00 98 LEU A O 1
ATOM 760 N N . GLU A 1 99 ? 26.154 -10.378 -0.677 1.00 57.22 99 GLU A N 1
ATOM 761 C CA . GLU A 1 99 ? 25.669 -11.390 0.271 1.00 57.22 99 GLU A CA 1
ATOM 762 C C . GLU A 1 99 ? 25.270 -12.690 -0.451 1.00 57.22 99 GLU A C 1
ATOM 764 O O . GLU A 1 99 ? 24.584 -12.634 -1.477 1.00 57.22 99 GLU A O 1
ATOM 769 N N . PRO A 1 100 ? 25.686 -13.874 0.048 1.00 51.56 100 PRO A N 1
ATOM 770 C CA . PRO A 1 100 ? 25.377 -15.144 -0.597 1.00 51.56 100 PRO A CA 1
ATOM 771 C C . PRO A 1 100 ? 23.860 -15.329 -0.703 1.00 51.56 100 PRO A C 1
ATOM 773 O O . PRO A 1 100 ? 23.134 -15.275 0.289 1.00 51.56 100 PRO A O 1
ATOM 776 N N . ALA A 1 101 ? 23.404 -15.523 -1.943 1.00 49.34 101 ALA A N 1
ATOM 777 C CA . ALA A 1 101 ? 22.008 -15.563 -2.351 1.00 49.34 101 ALA A CA 1
ATOM 778 C C . ALA A 1 101 ? 21.172 -16.541 -1.508 1.00 49.34 101 ALA A C 1
ATOM 780 O O . ALA A 1 101 ? 21.188 -17.753 -1.719 1.00 49.34 101 ALA A O 1
ATOM 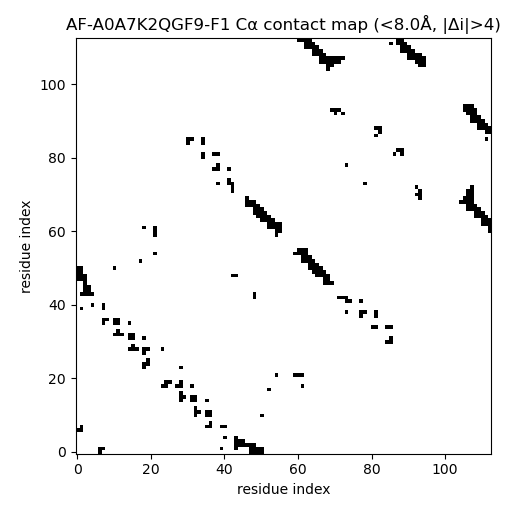781 N N . SER A 1 102 ? 20.392 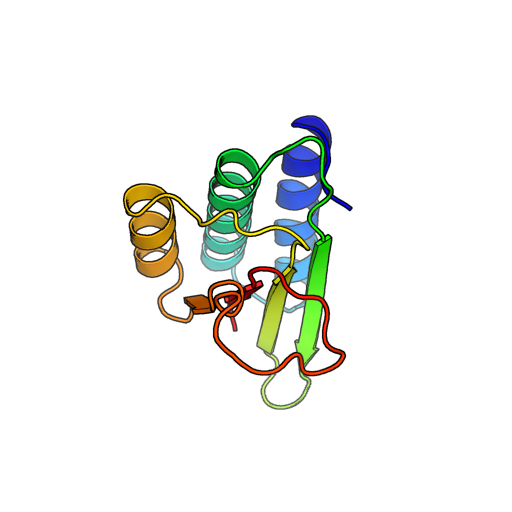-15.995 -0.577 1.00 50.03 102 SER A N 1
ATOM 782 C CA . SER A 1 102 ? 19.219 -16.677 -0.041 1.00 50.03 102 SER A CA 1
ATOM 783 C C . SER A 1 102 ? 18.122 -16.636 -1.106 1.00 50.03 102 SER A C 1
ATOM 785 O O . SER A 1 102 ? 17.930 -15.612 -1.758 1.00 50.03 102 SER A O 1
ATOM 787 N N . THR A 1 103 ? 17.397 -17.738 -1.287 1.00 50.09 103 THR A N 1
ATOM 788 C CA . THR A 1 103 ? 16.367 -18.002 -2.318 1.00 50.09 103 THR A CA 1
ATOM 789 C C . THR A 1 103 ? 15.134 -17.072 -2.255 1.00 50.09 103 THR A C 1
ATOM 791 O O . THR A 1 103 ? 14.071 -17.380 -2.793 1.00 50.09 103 THR A O 1
ATOM 794 N N . ALA A 1 104 ? 15.231 -15.935 -1.566 1.00 54.91 104 ALA A N 1
ATOM 795 C CA . ALA A 1 104 ? 14.188 -14.939 -1.409 1.00 54.91 104 ALA A CA 1
ATOM 796 C C . ALA A 1 104 ? 14.275 -13.872 -2.511 1.00 54.91 104 ALA A C 1
ATOM 798 O O . ALA A 1 104 ? 15.356 -13.421 -2.879 1.00 54.91 104 ALA A O 1
ATOM 799 N N . ILE A 1 105 ? 13.106 -13.453 -3.009 1.00 55.09 105 ILE A N 1
ATOM 800 C CA . ILE A 1 105 ? 12.921 -12.369 -3.989 1.00 55.09 105 ILE A CA 1
ATOM 801 C C . ILE A 1 105 ? 13.831 -11.183 -3.625 1.00 55.09 105 ILE A C 1
ATOM 803 O O . ILE A 1 105 ? 13.611 -10.522 -2.609 1.00 55.09 105 ILE A O 1
ATOM 807 N N . THR A 1 106 ? 14.851 -10.966 -4.453 1.00 69.88 106 THR A N 1
ATOM 808 C CA . THR A 1 106 ? 16.044 -10.137 -4.210 1.00 69.88 106 THR A CA 1
ATOM 809 C C . THR A 1 106 ? 15.782 -8.655 -4.484 1.00 69.88 106 THR A C 1
ATOM 811 O O . THR A 1 106 ? 16.479 -8.021 -5.267 1.00 69.88 106 THR A O 1
ATOM 814 N N . GLY A 1 107 ? 14.735 -8.095 -3.886 1.00 82.88 107 GLY A N 1
ATOM 815 C CA . GLY A 1 107 ? 14.401 -6.686 -4.069 1.00 82.88 107 GLY A CA 1
ATOM 816 C C . GLY A 1 107 ? 13.975 -6.011 -2.774 1.00 82.88 107 GLY A C 1
ATOM 817 O O . GLY A 1 107 ? 13.919 -6.644 -1.719 1.00 82.88 107 GLY A O 1
ATOM 818 N N . GLY A 1 108 ? 13.736 -4.704 -2.840 1.00 91.19 108 GLY A N 1
ATOM 819 C CA . GLY A 1 108 ? 13.440 -3.904 -1.654 1.00 91.19 108 GLY A CA 1
ATOM 820 C C . GLY A 1 108 ? 12.042 -4.151 -1.082 1.00 91.19 108 GLY A C 1
ATOM 821 O O . GLY A 1 108 ? 11.116 -4.602 -1.774 1.00 91.19 108 GLY A O 1
ATOM 822 N N . ARG A 1 109 ? 11.881 -3.832 0.206 1.00 95.00 109 ARG A N 1
ATOM 823 C CA . ARG A 1 109 ? 10.580 -3.852 0.877 1.00 95.00 109 ARG A CA 1
ATOM 824 C C . ARG A 1 109 ? 10.384 -2.681 1.832 1.00 95.00 109 ARG A C 1
ATOM 826 O O . ARG A 1 109 ? 11.317 -2.249 2.502 1.00 95.00 109 ARG A O 1
ATOM 833 N N . ILE A 1 110 ? 9.150 -2.191 1.915 1.00 95.62 110 ILE A N 1
ATOM 834 C CA . ILE A 1 110 ? 8.715 -1.242 2.948 1.00 95.62 110 ILE A CA 1
ATOM 835 C C . ILE A 1 110 ? 7.529 -1.844 3.686 1.00 95.62 110 ILE A C 1
ATOM 837 O O . ILE A 1 110 ? 6.546 -2.241 3.061 1.00 95.62 110 ILE A O 1
ATOM 841 N N . GLU A 1 111 ? 7.621 -1.884 5.007 1.00 96.50 111 GLU A N 1
ATOM 842 C CA . GLU A 1 111 ? 6.552 -2.296 5.909 1.00 96.50 111 GLU A CA 1
ATOM 843 C C . GLU A 1 111 ? 6.032 -1.092 6.703 1.00 96.50 111 GLU A C 1
ATOM 845 O O . GLU A 1 111 ? 6.806 -0.250 7.151 1.00 96.50 111 GLU A O 1
ATOM 850 N N . ILE A 1 112 ? 4.714 -1.016 6.877 1.00 95.06 112 ILE A N 1
ATOM 851 C CA . ILE A 1 112 ? 4.019 -0.040 7.724 1.00 95.06 112 ILE A CA 1
ATOM 852 C C . ILE A 1 112 ? 3.078 -0.850 8.625 1.00 95.06 112 ILE A C 1
ATOM 854 O O . ILE A 1 112 ? 2.181 -1.500 8.086 1.00 95.06 112 ILE A O 1
ATOM 858 N N . ALA A 1 113 ? 3.288 -0.858 9.947 1.00 87.69 113 ALA A N 1
ATOM 859 C CA . ALA A 1 113 ? 2.505 -1.648 10.914 1.00 87.69 113 ALA A CA 1
ATOM 860 C C . ALA A 1 113 ? 2.251 -0.896 12.226 1.00 87.69 113 ALA A C 1
ATOM 862 O O . ALA A 1 113 ? 3.242 -0.540 12.895 1.00 87.69 113 ALA A O 1
#

Radius of gyration: 14.08 Å; Cα contacts (8 Å, |Δi|>4): 188; chains: 1; bounding box: 40×31×34 Å

Secondary structure (DSSP, 8-state):
-B-SHHHHHHHHHHHHHHHHHTT--HHHHHHHHHHHHHHHHHT--SSPBEEEEEEEETTEEEEEEEE-SSS----HHHHHHHHHH-TTEEEEPPPPTTS---SS--S-EEEE-

Solvent-accessible surface area (backbone atoms only — not comparable to full-atom values): 6254 Å² total; per-residue (Å²): 115,34,58,52,73,67,39,34,57,50,48,27,52,48,41,31,55,50,29,47,76,67,68,45,53,74,69,56,18,52,40,51,18,46,38,51,35,53,54,40,62,65,60,58,36,88,70,53,30,38,79,47,78,45,76,42,84,83,7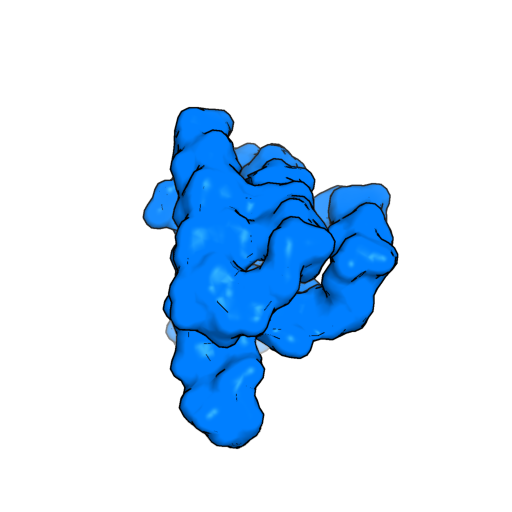2,74,41,68,33,38,39,39,40,36,62,50,79,68,69,69,50,72,66,56,50,53,54,31,34,72,68,42,73,55,49,43,79,45,73,30,75,58,93,85,56,85,84,64,98,58,82,62,18,18,38,37,40,36,94